Protein AF-A0A7R9ECC1-F1 (afdb_monomer)

Foldseek 3Di:
DPPPVVVVVVVVVVQQCDQDPPHPNVVCVVPPPDDDKDWDKDWDFPPVVVVVVVDDTDTDIDDGPIDD

Secondary structure (DSSP, 8-state):
--SSHHHHHHHHHHHTT---TT-HHHHHHHS-SS---EEEEEEEES-HHHHHTTPPP-EEEEEEEEE-

Solvent-accessible surface area (backbone atoms only — not comparable to full-atom values): 4326 Å² total; per-residue (Å²): 144,84,74,65,69,65,54,54,54,52,50,55,56,51,64,60,64,44,79,41,94,95,28,76,37,31,54,43,68,77,48,63,91,61,92,64,74,49,72,44,74,43,73,45,67,78,43,60,71,50,34,74,75,71,46,83,76,47,72,42,85,48,68,72,50,78,48,116

InterPro domains:
  IPR002159 CD36 family [PF01130] (15-68)
  IPR002159 CD36 family [PR01609] (31-52)
  IPR002159 CD36 family [PR01609] (56-68)
  IPR002159 CD36 family [PTHR11923] (15-67)

Mean predicted aligned error: 10.36 Å

Nearest PDB structures (foldseek):
  4tw0-assembly2_B  TM=8.707E-01  e=1.278E-03  Homo sapiens
  4f7b-assembly3_D  TM=8.866E-01  e=1.898E-03  Homo sapiens
  4f7b-assembly4_F  TM=8.742E-01  e=4.466E-03  Homo sapiens

Sequence (68 aa):
MKGRSGLESRSGALKNVVLKDDSAAYERWQKTPIPLTMKFYLFNVTNPEEVSLGDSPILQEVGPYVYE

Organism: NCBI:txid170555

Structure (mmCIF, N/CA/C/O backbone):
data_AF-A0A7R9ECC1-F1
#
_entry.id   AF-A0A7R9ECC1-F1
#
loop_
_atom_site.group_PDB
_atom_site.id
_atom_site.type_symbol
_atom_site.label_atom_id
_atom_site.label_alt_id
_atom_site.label_comp_id
_atom_site.label_asym_id
_atom_site.label_entity_id
_atom_site.label_seq_id
_atom_site.pdbx_PDB_ins_code
_atom_site.Cartn_x
_atom_site.Cartn_y
_atom_site.Cartn_z
_atom_site.occupancy
_atom_site.B_iso_or_equiv
_atom_site.auth_seq_id
_atom_site.auth_comp_id
_atom_site.auth_asym_id
_atom_site.auth_atom_id
_atom_site.pdbx_PDB_model_num
ATOM 1 N N . MET A 1 1 ? 50.908 -16.360 -17.724 1.00 47.88 1 MET A N 1
ATOM 2 C CA . MET A 1 1 ? 49.908 -15.637 -18.546 1.00 47.88 1 MET A CA 1
ATOM 3 C C . MET A 1 1 ? 48.496 -16.112 -18.180 1.00 47.88 1 MET A C 1
ATOM 5 O O . MET A 1 1 ? 48.021 -17.068 -18.768 1.00 47.88 1 MET A O 1
ATOM 9 N N . LYS A 1 2 ? 47.833 -15.528 -17.169 1.00 50.28 2 LYS A N 1
ATOM 10 C CA . LYS A 1 2 ? 46.469 -15.947 -16.750 1.00 50.28 2 LYS A CA 1
ATOM 11 C C . LYS A 1 2 ? 45.552 -14.768 -16.367 1.00 50.28 2 LYS A C 1
ATOM 13 O O . LYS A 1 2 ? 44.605 -14.939 -15.618 1.00 50.28 2 LYS A O 1
ATOM 18 N N . GLY A 1 3 ? 45.850 -13.564 -16.874 1.00 54.59 3 GLY A N 1
ATOM 19 C CA . GLY A 1 3 ? 45.147 -12.322 -16.509 1.00 54.59 3 GLY A CA 1
ATOM 20 C C . GLY A 1 3 ? 44.125 -11.795 -17.528 1.00 54.59 3 GLY A C 1
ATOM 21 O O . GLY A 1 3 ? 43.313 -10.952 -17.175 1.00 54.59 3 GLY A O 1
ATOM 22 N N . ARG A 1 4 ? 44.133 -12.273 -18.783 1.00 58.34 4 ARG A N 1
ATOM 23 C CA . ARG A 1 4 ? 43.276 -11.726 -19.862 1.00 58.34 4 ARG A CA 1
ATOM 24 C C . ARG A 1 4 ? 41.871 -12.343 -19.933 1.00 58.34 4 ARG A C 1
ATOM 26 O O . ARG A 1 4 ? 40.917 -11.640 -20.234 1.00 58.34 4 ARG A O 1
ATOM 33 N N . SER A 1 5 ? 41.724 -13.615 -19.558 1.00 61.31 5 SER A N 1
ATOM 34 C CA . SER A 1 5 ? 40.453 -14.360 -19.640 1.00 61.31 5 SER A CA 1
ATOM 35 C C . SER A 1 5 ? 39.344 -13.798 -18.728 1.00 61.31 5 SER A C 1
ATOM 37 O O . SER A 1 5 ? 38.180 -13.748 -19.120 1.00 61.31 5 SER A O 1
ATOM 39 N N . GLY A 1 6 ? 39.695 -13.299 -17.536 1.00 58.78 6 GLY A N 1
ATOM 40 C CA . GLY A 1 6 ? 38.727 -12.696 -16.611 1.00 58.78 6 GLY A CA 1
ATOM 41 C C . GLY A 1 6 ? 38.201 -11.324 -17.053 1.00 58.78 6 GLY A C 1
ATOM 42 O O . GLY A 1 6 ? 37.080 -10.964 -16.700 1.00 58.78 6 GLY A O 1
ATOM 43 N N . LEU A 1 7 ? 38.975 -10.564 -17.839 1.00 59.06 7 LEU A N 1
ATOM 44 C CA . LEU A 1 7 ? 38.550 -9.255 -18.350 1.00 59.06 7 LEU A CA 1
ATOM 45 C C . LEU A 1 7 ? 37.527 -9.392 -19.486 1.00 59.06 7 LEU A C 1
ATOM 47 O O . LEU A 1 7 ? 36.563 -8.631 -19.536 1.00 59.06 7 LEU A O 1
ATOM 51 N N . GLU A 1 8 ? 37.703 -10.378 -20.367 1.00 60.06 8 GLU A N 1
ATOM 52 C CA . GLU A 1 8 ? 36.785 -10.621 -21.488 1.00 60.06 8 GLU A CA 1
ATOM 53 C C . GLU A 1 8 ? 35.437 -11.181 -21.022 1.00 60.06 8 GLU A C 1
ATOM 55 O O . GLU A 1 8 ? 34.391 -10.738 -21.494 1.00 60.06 8 GLU A O 1
ATOM 60 N N . SER A 1 9 ? 35.450 -12.065 -20.018 1.00 63.66 9 SER A N 1
ATOM 61 C CA . SER A 1 9 ? 34.233 -12.570 -19.366 1.00 63.66 9 SER A CA 1
ATOM 62 C C . SER A 1 9 ? 33.410 -11.441 -18.723 1.00 63.66 9 SER A C 1
ATOM 64 O O . SER A 1 9 ? 32.199 -11.341 -18.936 1.00 63.66 9 SER A O 1
ATOM 66 N N . ARG A 1 10 ? 34.077 -10.510 -18.022 1.00 61.56 10 ARG A N 1
ATOM 67 C CA . ARG A 1 10 ? 33.432 -9.312 -17.455 1.00 61.56 10 ARG A CA 1
ATOM 68 C C . ARG A 1 10 ? 32.913 -8.368 -18.540 1.00 61.56 10 ARG A C 1
ATOM 70 O O . ARG A 1 10 ? 31.819 -7.835 -18.398 1.00 61.56 10 ARG A O 1
ATOM 77 N N . SER A 1 11 ? 33.657 -8.191 -19.634 1.00 67.31 11 SER A N 1
ATOM 78 C CA . SER A 1 11 ? 33.219 -7.373 -20.773 1.00 67.31 11 SER A CA 1
ATOM 79 C C . SER A 1 11 ? 31.952 -7.934 -21.427 1.00 67.31 11 SER A C 1
ATOM 81 O O . SER A 1 11 ? 31.033 -7.171 -21.715 1.00 67.31 11 SER A O 1
ATOM 83 N N . GLY A 1 12 ? 31.860 -9.256 -21.607 1.00 68.88 12 GLY A N 1
ATOM 84 C CA . GLY A 1 12 ? 30.663 -9.913 -22.140 1.00 68.88 12 GLY A CA 1
ATOM 85 C C . GLY A 1 12 ? 29.434 -9.731 -21.245 1.00 68.88 12 GLY A C 1
ATOM 86 O O . GLY A 1 12 ? 28.370 -9.362 -21.735 1.00 68.88 12 GLY A O 1
ATOM 87 N N . ALA A 1 13 ? 29.590 -9.901 -19.929 1.00 69.62 13 ALA A N 1
ATOM 88 C CA . ALA A 1 13 ? 28.507 -9.675 -18.970 1.00 69.62 13 ALA A CA 1
ATOM 89 C C . ALA A 1 13 ? 28.033 -8.211 -18.954 1.00 69.62 13 ALA A C 1
ATOM 91 O O . ALA A 1 13 ? 26.832 -7.957 -18.946 1.00 69.62 13 ALA A O 1
ATOM 92 N N . LEU A 1 14 ? 28.965 -7.253 -19.015 1.00 72.56 14 LEU A N 1
ATOM 93 C CA . LEU A 1 14 ? 28.641 -5.825 -19.045 1.00 72.56 14 LEU A CA 1
ATOM 94 C C . LEU A 1 14 ? 27.895 -5.428 -20.324 1.00 72.56 14 LEU A C 1
ATOM 96 O O . LEU A 1 14 ? 26.926 -4.681 -20.253 1.00 72.56 14 LEU A O 1
ATOM 100 N N . LYS A 1 15 ? 28.269 -5.977 -21.486 1.00 70.19 15 LYS A N 1
ATOM 101 C CA . LYS A 1 15 ? 27.539 -5.738 -22.746 1.00 70.19 15 LYS A CA 1
ATOM 102 C C . LYS A 1 15 ? 26.077 -6.194 -22.680 1.00 70.19 15 LYS A C 1
ATOM 104 O O . LYS A 1 15 ? 25.228 -5.576 -23.309 1.00 70.19 15 LYS A O 1
ATOM 109 N N . ASN A 1 16 ? 25.782 -7.224 -21.887 1.00 71.56 16 ASN A N 1
ATOM 110 C CA . ASN A 1 16 ? 24.443 -7.804 -21.761 1.00 71.56 16 ASN A CA 1
ATOM 111 C C . ASN A 1 16 ? 23.529 -7.086 -20.754 1.00 71.56 16 ASN A C 1
ATOM 113 O O . ASN A 1 16 ? 22.372 -7.481 -20.620 1.00 71.56 16 ASN A O 1
ATOM 117 N N . VAL A 1 17 ? 24.026 -6.069 -20.042 1.00 78.81 17 VAL A N 1
ATOM 118 C CA . VAL A 1 17 ? 23.246 -5.265 -19.077 1.00 78.81 17 VAL A CA 1
ATOM 119 C C . VAL A 1 17 ? 23.142 -3.790 -19.470 1.00 78.81 17 VAL A C 1
ATOM 121 O O . VAL A 1 17 ? 22.429 -3.031 -18.821 1.00 78.81 17 VAL A O 1
ATOM 124 N N . VAL A 1 18 ? 23.837 -3.370 -20.531 1.00 86.12 18 VAL A N 1
ATOM 125 C CA . VAL A 1 18 ? 23.759 -1.998 -21.042 1.00 86.12 18 VAL A CA 1
ATOM 126 C C . VAL A 1 18 ? 22.409 -1.773 -21.723 1.00 86.12 18 VAL A C 1
ATOM 128 O O . VAL A 1 18 ? 22.004 -2.521 -22.619 1.00 86.12 18 VAL A O 1
ATOM 131 N N . LEU A 1 19 ? 21.735 -0.699 -21.316 1.00 80.62 19 LEU A N 1
ATOM 132 C CA . LEU A 1 19 ? 20.531 -0.202 -21.968 1.00 80.62 19 LEU A CA 1
ATOM 133 C C . LEU A 1 19 ? 20.947 0.594 -23.205 1.00 80.62 19 LEU A C 1
ATOM 135 O O . LEU A 1 19 ? 21.444 1.714 -23.108 1.00 80.62 19 LEU A O 1
ATOM 139 N N . LYS A 1 20 ? 20.797 -0.039 -24.362 1.00 85.56 20 LYS A N 1
ATOM 140 C CA . LYS A 1 20 ? 21.015 0.544 -25.680 1.00 85.56 20 LYS A CA 1
ATOM 141 C C . LYS A 1 20 ? 19.891 0.044 -26.575 1.00 85.56 20 LYS A C 1
ATOM 143 O O . LYS A 1 20 ? 19.458 -1.096 -26.403 1.00 85.56 20 LYS A O 1
ATOM 148 N N . ASP A 1 21 ? 19.479 0.872 -27.522 1.00 73.12 21 ASP A N 1
ATOM 149 C CA . ASP A 1 21 ? 18.551 0.474 -28.574 1.00 73.12 21 ASP A CA 1
ATOM 150 C C . ASP A 1 21 ? 19.033 -0.845 -29.223 1.00 73.12 21 ASP A C 1
ATOM 152 O O . ASP A 1 21 ? 20.239 -1.046 -29.422 1.00 73.12 21 ASP A O 1
ATOM 156 N N . ASP A 1 22 ? 18.095 -1.769 -29.446 1.00 79.88 22 ASP A N 1
ATOM 157 C CA . ASP A 1 22 ? 18.286 -3.145 -29.944 1.00 79.88 22 ASP A CA 1
ATOM 158 C C . ASP A 1 22 ? 19.002 -4.136 -28.997 1.00 79.88 22 ASP A C 1
ATOM 160 O O . ASP A 1 22 ? 19.350 -5.251 -29.398 1.00 79.88 22 ASP A O 1
ATOM 164 N N . SER A 1 23 ? 19.242 -3.780 -27.727 1.00 85.25 23 SER A N 1
ATOM 165 C CA . SER A 1 23 ? 19.791 -4.729 -26.749 1.00 85.25 23 SER A CA 1
ATOM 166 C C . SER A 1 23 ? 18.695 -5.576 -26.090 1.00 85.25 23 SER A C 1
ATOM 168 O O . SER A 1 23 ? 17.641 -5.082 -25.696 1.00 85.25 23 SER A O 1
ATOM 170 N N . ALA A 1 24 ? 18.980 -6.860 -25.845 1.00 82.00 24 ALA A N 1
ATOM 171 C CA . ALA A 1 24 ? 18.065 -7.743 -25.112 1.00 82.00 24 ALA A CA 1
ATOM 172 C C . ALA A 1 24 ? 17.787 -7.264 -23.669 1.00 82.00 24 ALA A C 1
ATOM 174 O O . ALA A 1 24 ? 16.795 -7.654 -23.054 1.00 82.00 24 ALA A O 1
ATOM 175 N N . ALA A 1 25 ? 18.677 -6.447 -23.090 1.00 84.31 25 ALA A N 1
ATOM 176 C CA . ALA A 1 25 ? 18.437 -5.806 -21.799 1.00 84.31 25 ALA A CA 1
ATOM 177 C C . ALA A 1 25 ? 17.387 -4.694 -21.913 1.00 84.31 25 ALA A C 1
ATOM 179 O O . ALA A 1 25 ? 16.522 -4.592 -21.046 1.00 84.31 25 ALA A O 1
ATOM 180 N N . TYR A 1 26 ? 17.441 -3.910 -22.991 1.00 85.38 26 TYR A N 1
ATOM 181 C CA . TYR A 1 26 ? 16.478 -2.856 -23.284 1.00 85.38 26 TYR A CA 1
ATOM 182 C C . TYR A 1 26 ? 15.085 -3.422 -23.591 1.00 85.38 26 TYR A C 1
ATOM 184 O O . TYR A 1 26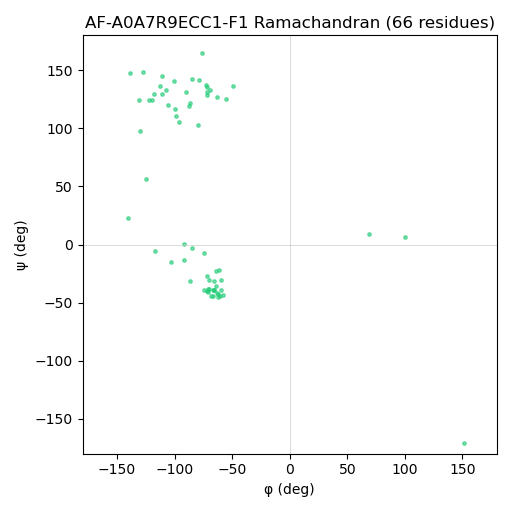 ? 14.111 -2.967 -22.997 1.00 85.38 26 TYR A O 1
ATOM 192 N N . GLU A 1 27 ? 14.984 -4.487 -24.396 1.00 84.50 27 GLU A N 1
ATOM 193 C CA . GLU A 1 27 ? 13.703 -5.163 -24.674 1.00 84.50 27 GLU A CA 1
ATOM 194 C C . GLU A 1 27 ? 13.016 -5.669 -23.393 1.00 84.50 27 GLU A C 1
ATOM 196 O O . GLU A 1 27 ? 11.815 -5.475 -23.204 1.00 84.50 27 GLU A O 1
ATOM 201 N N . ARG A 1 28 ? 13.784 -6.273 -22.474 1.00 83.69 28 ARG A N 1
ATOM 202 C CA . ARG A 1 28 ? 13.266 -6.746 -21.176 1.00 83.69 28 ARG A CA 1
ATOM 203 C C . ARG A 1 28 ? 12.890 -5.614 -20.223 1.00 83.69 28 ARG A C 1
ATOM 205 O O . ARG A 1 28 ? 12.003 -5.807 -19.397 1.00 83.69 28 ARG A O 1
ATOM 212 N N . TRP A 1 29 ? 13.572 -4.472 -20.299 1.00 81.94 29 TRP A N 1
ATOM 213 C CA . TRP A 1 29 ? 13.216 -3.276 -19.532 1.00 81.94 29 TRP A CA 1
ATOM 214 C C . TRP A 1 29 ? 11.928 -2.636 -20.064 1.00 81.94 29 TRP A C 1
ATOM 216 O O . TRP A 1 29 ? 11.072 -2.245 -19.278 1.00 81.94 29 TRP A O 1
ATOM 226 N N . GLN A 1 30 ? 11.769 -2.578 -21.389 1.00 82.19 30 GLN A N 1
ATOM 227 C CA . GLN A 1 30 ? 10.587 -2.011 -22.038 1.00 82.19 30 GLN A CA 1
ATOM 228 C C . GLN A 1 30 ? 9.344 -2.889 -21.849 1.00 82.19 30 GLN A C 1
ATOM 230 O O . GLN A 1 30 ? 8.241 -2.375 -21.661 1.00 82.19 30 GLN A O 1
ATOM 235 N N . LYS A 1 31 ? 9.509 -4.215 -21.902 1.00 80.00 31 LYS A N 1
ATOM 236 C CA . LYS A 1 31 ? 8.440 -5.187 -21.680 1.00 80.00 31 LYS A CA 1
ATOM 237 C C . LYS A 1 31 ? 8.903 -6.223 -20.669 1.00 80.00 31 LYS A C 1
ATOM 239 O O . LYS A 1 31 ? 9.577 -7.195 -21.016 1.00 80.00 31 LYS A O 1
ATOM 244 N N . THR A 1 32 ? 8.505 -6.018 -19.417 1.00 74.69 32 THR A N 1
ATOM 245 C CA . THR A 1 32 ? 8.800 -6.957 -18.338 1.00 74.69 32 THR A CA 1
ATOM 246 C C . THR A 1 32 ? 8.279 -8.349 -18.720 1.00 74.69 32 THR A C 1
ATOM 248 O O . THR A 1 32 ? 7.102 -8.495 -19.047 1.00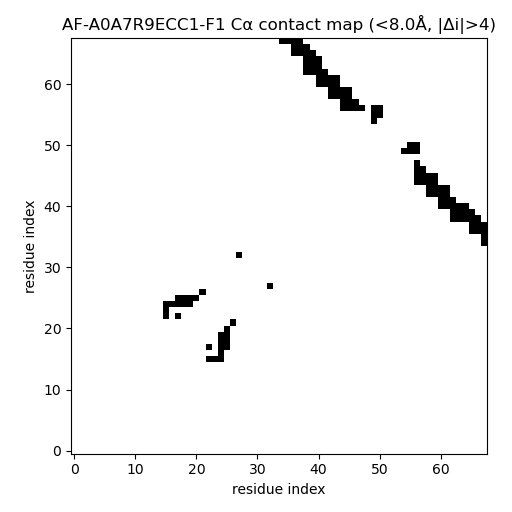 74.69 32 THR A O 1
ATOM 251 N N . PRO A 1 33 ? 9.125 -9.394 -18.701 1.00 74.06 33 PRO A N 1
ATOM 252 C CA . PRO A 1 33 ? 8.739 -10.734 -19.149 1.00 74.06 33 PRO A CA 1
ATOM 253 C C . PRO A 1 33 ? 7.831 -11.470 -18.154 1.00 74.06 33 PRO A C 1
ATOM 255 O O . PRO A 1 33 ? 7.342 -12.554 -18.458 1.00 74.06 33 PRO A O 1
ATOM 258 N N . ILE A 1 34 ? 7.629 -10.897 -16.966 1.00 80.25 34 ILE A N 1
ATOM 259 C CA . ILE A 1 34 ? 6.752 -11.423 -15.926 1.00 80.25 34 ILE A CA 1
ATOM 260 C C . ILE A 1 34 ? 5.558 -10.482 -15.732 1.00 80.25 34 ILE A C 1
ATOM 262 O O . ILE A 1 34 ? 5.760 -9.266 -15.688 1.00 80.25 34 ILE A O 1
ATOM 266 N N . PRO A 1 35 ? 4.331 -11.017 -15.604 1.00 80.19 35 PRO A N 1
ATOM 267 C CA . PRO A 1 35 ? 3.182 -10.212 -15.219 1.00 80.19 35 PRO A CA 1
ATOM 268 C C . PRO A 1 35 ? 3.409 -9.665 -13.807 1.00 80.19 35 PRO A C 1
ATOM 270 O O . PRO A 1 35 ? 3.727 -10.417 -12.881 1.00 80.19 35 PRO A O 1
ATOM 273 N N . LEU A 1 36 ? 3.284 -8.348 -13.658 1.00 84.38 36 LEU A N 1
ATOM 274 C CA . LEU A 1 36 ? 3.380 -7.674 -12.372 1.00 84.38 36 LEU A CA 1
ATOM 275 C C . LEU A 1 36 ? 1.965 -7.401 -11.877 1.00 84.38 36 LEU A C 1
ATOM 277 O O . LEU A 1 36 ? 1.231 -6.649 -12.494 1.00 84.38 36 LEU A O 1
ATOM 281 N N . THR A 1 37 ? 1.593 -8.000 -10.753 1.00 91.38 37 THR A N 1
ATOM 282 C CA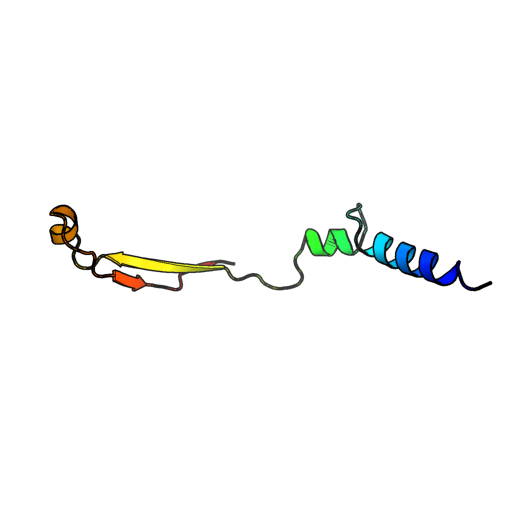 . THR A 1 37 ? 0.307 -7.722 -10.111 1.00 91.38 37 THR A CA 1
ATOM 283 C C . THR A 1 37 ? 0.540 -6.868 -8.875 1.00 91.38 37 THR A C 1
ATOM 285 O O . THR A 1 37 ? 1.223 -7.298 -7.940 1.00 91.38 37 THR A O 1
ATOM 288 N N . MET A 1 38 ? -0.054 -5.679 -8.838 1.00 94.19 38 MET A N 1
ATOM 289 C CA . MET A 1 38 ? -0.052 -4.824 -7.654 1.00 94.19 38 MET A CA 1
ATOM 290 C C . MET A 1 38 ? -1.270 -5.131 -6.780 1.00 94.19 38 MET A C 1
ATOM 292 O O . MET A 1 38 ? -2.398 -5.192 -7.267 1.00 94.19 38 MET A O 1
ATOM 296 N N . LYS A 1 39 ? -1.044 -5.323 -5.476 1.00 96.75 39 LYS A N 1
ATOM 297 C CA . LYS A 1 39 ? -2.095 -5.583 -4.483 1.00 96.75 39 LYS A CA 1
ATOM 298 C C . LYS A 1 39 ? -2.083 -4.494 -3.424 1.00 96.75 39 LYS A C 1
ATOM 300 O O . LYS A 1 39 ? -1.062 -4.291 -2.770 1.00 96.75 39 LYS A O 1
ATOM 305 N N . PHE A 1 40 ? -3.221 -3.841 -3.234 1.00 97.44 40 PHE A N 1
ATOM 306 C CA . PHE A 1 40 ? -3.408 -2.837 -2.194 1.00 97.44 40 PHE A CA 1
ATOM 307 C C . PHE A 1 40 ? -4.292 -3.382 -1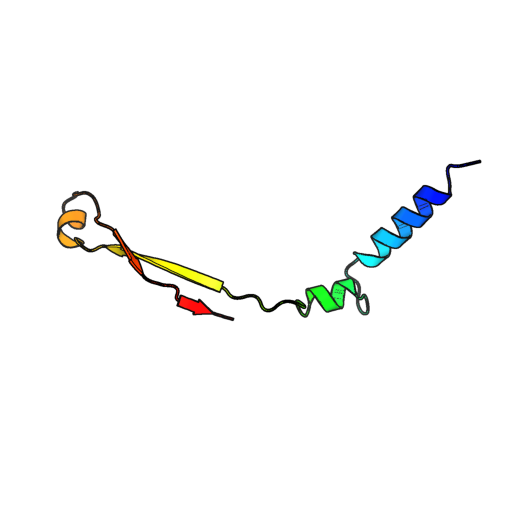.078 1.00 97.44 40 PHE A C 1
ATOM 309 O O . PHE A 1 40 ? -5.363 -3.931 -1.339 1.00 97.44 40 PHE A O 1
ATOM 316 N N . TYR A 1 41 ? -3.848 -3.179 0.157 1.00 98.19 41 TYR A N 1
ATOM 317 C CA . TYR A 1 41 ? -4.591 -3.464 1.378 1.00 98.19 41 TYR A CA 1
ATOM 318 C C . TYR A 1 41 ? -4.789 -2.142 2.113 1.00 98.19 41 TYR A C 1
ATOM 320 O O . TYR A 1 41 ? -3.836 -1.380 2.285 1.00 98.19 41 TYR A O 1
ATOM 328 N N . LEU A 1 42 ? -6.026 -1.848 2.496 1.00 98.19 42 LEU A N 1
ATOM 329 C CA . LEU A 1 42 ? -6.384 -0.639 3.229 1.00 98.19 42 LEU A CA 1
ATOM 330 C C . LEU A 1 42 ? -6.793 -1.011 4.649 1.00 98.19 42 LEU A C 1
ATOM 332 O O . LEU A 1 42 ? -7.430 -2.037 4.857 1.00 98.19 42 LEU A O 1
ATOM 336 N N . PHE A 1 43 ? -6.479 -0.157 5.618 1.00 98.44 43 PHE A N 1
ATOM 337 C CA . PHE A 1 43 ? -6.996 -0.292 6.975 1.00 98.44 43 PHE A CA 1
ATOM 338 C C . PHE A 1 43 ? -8.218 0.608 7.139 1.00 98.44 43 PHE A C 1
ATOM 340 O O . PHE A 1 43 ? -8.097 1.829 7.224 1.00 98.44 43 PHE A O 1
ATOM 347 N N . ASN A 1 44 ? -9.397 -0.004 7.157 1.00 98.44 44 ASN A N 1
ATOM 348 C CA . ASN A 1 44 ? -10.645 0.664 7.488 1.00 98.44 44 ASN A CA 1
ATOM 349 C C . ASN A 1 44 ? -10.688 0.977 8.990 1.00 98.44 44 ASN A C 1
ATOM 351 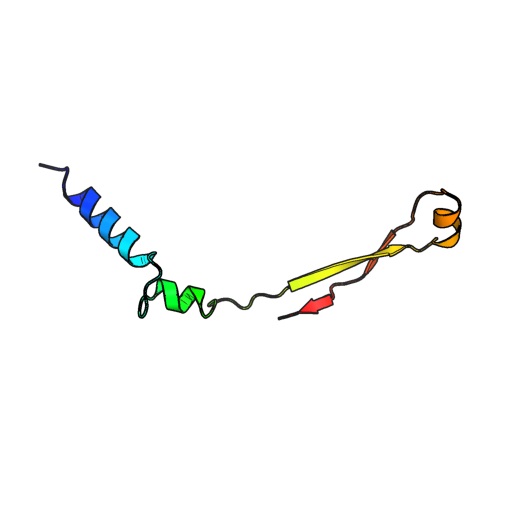O O . ASN A 1 44 ? -10.437 0.091 9.807 1.00 98.44 44 ASN A O 1
ATOM 355 N N . VAL A 1 45 ? -11.029 2.211 9.356 1.00 98.56 45 VAL A N 1
ATOM 356 C CA . VAL A 1 45 ? -11.230 2.611 10.757 1.00 98.56 45 VAL A CA 1
ATOM 357 C C . VAL A 1 45 ? -12.681 2.325 11.129 1.00 98.56 45 VAL A C 1
ATOM 359 O O . VAL A 1 45 ? -13.596 2.875 10.523 1.00 98.56 45 VAL A O 1
ATOM 362 N N . THR A 1 46 ? -12.896 1.460 12.116 1.00 98.62 46 THR A N 1
ATOM 363 C CA . THR A 1 46 ? -14.244 0.996 12.498 1.00 98.62 46 THR A CA 1
ATOM 364 C C . THR A 1 46 ? -14.899 1.829 13.605 1.00 98.62 46 THR A C 1
ATOM 366 O O . THR A 1 46 ? -16.109 1.736 13.781 1.00 98.62 46 THR A O 1
ATOM 369 N N . ASN A 1 47 ? -14.129 2.679 14.292 1.00 98.56 47 ASN A N 1
ATOM 370 C CA . ASN A 1 47 ? -14.567 3.602 15.351 1.00 98.56 47 ASN A CA 1
ATOM 371 C C . ASN A 1 47 ? -14.177 5.074 15.045 1.00 98.56 47 ASN A C 1
ATOM 373 O O . ASN A 1 47 ? -13.421 5.703 15.791 1.00 98.56 47 ASN A O 1
ATOM 377 N N . PRO A 1 48 ? -14.593 5.641 13.895 1.00 98.38 48 PRO A N 1
ATOM 378 C CA . PRO A 1 48 ? -14.110 6.951 13.455 1.00 98.38 48 PRO A CA 1
ATOM 379 C C . PRO A 1 48 ? -14.541 8.111 14.368 1.00 98.38 48 PRO A C 1
ATOM 381 O O . PRO A 1 48 ? -13.800 9.088 14.489 1.00 98.38 48 PRO A O 1
ATOM 384 N N . GLU A 1 49 ? -15.708 8.021 15.011 1.00 98.62 49 GLU A N 1
ATOM 385 C CA . GLU A 1 49 ? -16.203 9.068 15.913 1.00 98.62 49 GLU A CA 1
ATOM 386 C C . GLU A 1 49 ? -15.344 9.152 17.182 1.00 98.62 49 GLU A C 1
ATOM 388 O O . GLU A 1 49 ? -14.909 10.237 17.565 1.00 98.62 49 GLU A O 1
ATOM 393 N N . GLU A 1 50 ? -14.996 8.020 17.786 1.00 98.69 50 GLU A N 1
ATOM 394 C CA . GLU A 1 50 ? -14.162 7.939 18.987 1.00 98.69 50 GLU A CA 1
ATOM 395 C C . GLU A 1 50 ? -12.730 8.396 18.706 1.00 98.69 50 GLU A C 1
ATOM 397 O O . GLU A 1 50 ? -12.136 9.141 19.489 1.00 98.69 50 GLU A O 1
ATOM 402 N N . VAL A 1 51 ? -12.199 8.034 17.536 1.00 98.56 51 VAL A N 1
ATOM 403 C CA . VAL A 1 51 ? -10.897 8.528 17.070 1.00 98.56 51 VAL A CA 1
ATOM 404 C C . VAL A 1 51 ? -10.904 10.049 16.945 1.00 98.56 51 VAL A C 1
ATOM 406 O O . VAL A 1 51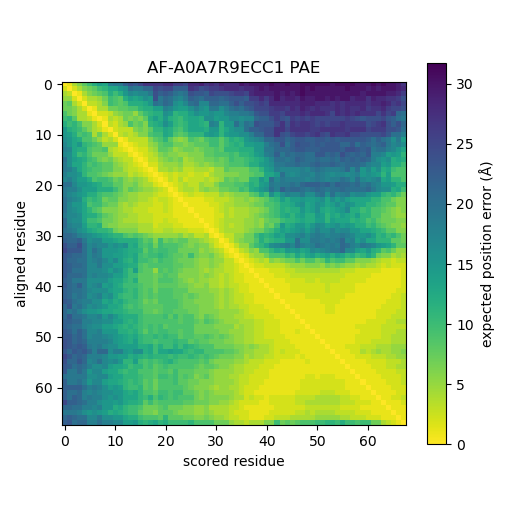 ? -9.935 10.701 17.336 1.00 98.56 51 VAL A O 1
ATOM 409 N N . SER A 1 52 ? -12.001 10.644 16.466 1.00 98.06 52 SER A N 1
ATOM 410 C CA . SER A 1 52 ? -12.119 12.107 16.397 1.00 98.06 52 SER A CA 1
ATOM 411 C C . SER A 1 52 ? -12.098 12.782 17.778 1.00 98.06 52 SER A C 1
ATOM 413 O O . SER A 1 52 ? -11.716 13.947 17.887 1.00 98.06 52 SER A O 1
ATOM 415 N N . LEU A 1 53 ? -12.443 12.037 18.833 1.00 98.56 53 LEU A N 1
ATOM 416 C CA . LEU A 1 53 ? -12.402 12.471 20.231 1.00 98.56 53 LEU A CA 1
ATOM 417 C C . LEU A 1 53 ? -11.065 12.148 20.929 1.00 98.56 53 LEU A C 1
ATOM 419 O O . LEU A 1 53 ? -10.889 12.498 22.096 1.00 98.56 53 LEU A O 1
ATOM 423 N N . GLY A 1 54 ? -10.109 11.534 20.222 1.00 98.31 54 GLY A N 1
ATOM 424 C CA . GLY A 1 54 ? -8.761 11.225 20.710 1.00 98.31 54 GLY A CA 1
ATOM 425 C C . GLY A 1 54 ? -8.551 9.782 21.171 1.00 98.31 54 GLY A C 1
ATOM 426 O O . GLY A 1 54 ? -7.484 9.475 21.705 1.00 98.31 54 GLY A O 1
ATOM 427 N N . ASP A 1 55 ? -9.537 8.906 20.975 1.00 98.56 55 ASP A N 1
ATOM 428 C CA . ASP A 1 55 ? -9.404 7.493 21.316 1.00 98.56 55 ASP A CA 1
ATOM 429 C C . ASP A 1 55 ? -8.549 6.721 20.291 1.00 98.56 55 ASP A C 1
ATOM 431 O O . ASP A 1 55 ? -8.265 7.193 19.184 1.00 98.56 55 ASP A O 1
ATOM 435 N N . SER A 1 56 ? -8.111 5.514 20.654 1.00 98.56 56 SER A N 1
ATOM 436 C CA . SER A 1 56 ? -7.277 4.692 19.764 1.00 98.56 56 SER A CA 1
ATOM 437 C C . SER A 1 56 ? -8.085 4.102 18.593 1.00 98.56 56 SER A C 1
ATOM 439 O O . SER A 1 56 ? -9.183 3.582 18.804 1.00 98.56 56 SER A O 1
ATOM 441 N N . PRO A 1 57 ? -7.555 4.109 17.354 1.00 98.44 57 PRO A N 1
ATOM 442 C CA . PRO A 1 57 ? -8.259 3.551 16.204 1.00 98.44 57 PRO A CA 1
ATOM 443 C C . PRO A 1 57 ? -8.308 2.019 16.232 1.00 98.44 57 PRO A C 1
ATOM 445 O O . PRO A 1 57 ? -7.298 1.346 16.445 1.00 98.44 57 PRO A O 1
ATOM 448 N N . ILE A 1 58 ? -9.481 1.472 15.926 1.00 98.62 58 ILE A N 1
ATOM 449 C CA . ILE A 1 58 ? -9.737 0.051 15.702 1.00 98.62 58 ILE A CA 1
ATOM 450 C C . ILE A 1 58 ? -9.753 -0.179 14.193 1.00 98.62 58 ILE A C 1
ATOM 452 O O . ILE A 1 58 ? -10.658 0.271 13.481 1.00 98.62 58 ILE A O 1
ATOM 456 N N . LEU A 1 59 ? -8.732 -0.879 13.707 1.00 98.62 59 LEU A N 1
ATOM 457 C CA . LEU A 1 59 ? -8.492 -1.080 12.284 1.00 98.62 59 LEU A CA 1
ATOM 458 C C . LEU A 1 59 ? -8.969 -2.453 11.809 1.00 98.62 59 LEU A C 1
ATOM 460 O O . LEU A 1 59 ? -8.749 -3.465 12.472 1.00 98.62 59 LEU A O 1
ATOM 464 N N . GLN A 1 60 ? -9.546 -2.483 10.611 1.00 98.62 60 GLN A N 1
ATOM 465 C CA . GLN A 1 60 ? -9.855 -3.698 9.868 1.00 98.62 60 GLN A CA 1
ATOM 466 C C . GLN A 1 60 ? -9.165 -3.652 8.505 1.00 98.62 60 GLN A C 1
ATOM 468 O O . GLN A 1 60 ? -9.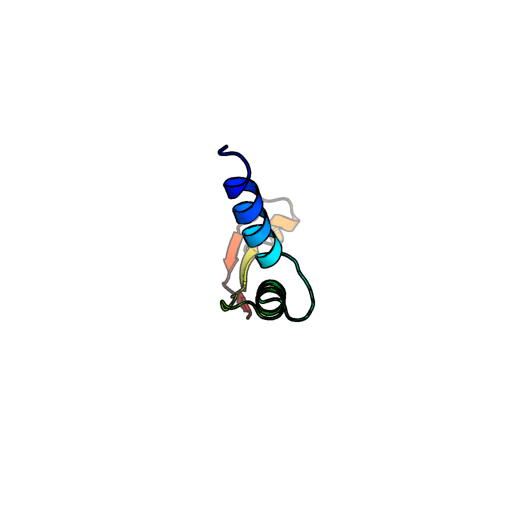367 -2.717 7.735 1.00 98.62 60 GLN A O 1
ATOM 473 N N . GLU A 1 61 ? -8.366 -4.666 8.186 1.00 98.50 61 GLU A N 1
ATOM 474 C CA . GLU A 1 61 ? -7.774 -4.794 6.854 1.00 98.50 61 GLU A CA 1
ATOM 475 C C . GLU A 1 61 ? -8.853 -5.121 5.808 1.00 98.50 61 GLU A C 1
ATOM 477 O O . GLU A 1 61 ? -9.686 -6.008 6.007 1.00 98.50 61 GLU A O 1
ATOM 482 N N . VAL A 1 62 ? -8.833 -4.403 4.687 1.00 98.31 62 VAL A N 1
ATOM 483 C CA . VAL A 1 62 ? -9.743 -4.566 3.553 1.00 98.31 62 VAL A CA 1
ATOM 484 C C . VAL A 1 62 ? -8.926 -4.631 2.267 1.00 98.31 62 VAL A C 1
ATOM 486 O O . VAL A 1 62 ? -8.160 -3.719 1.947 1.00 98.31 62 VAL A O 1
ATOM 489 N N . GLY A 1 63 ? -9.109 -5.708 1.510 1.00 97.31 63 GLY A N 1
ATOM 490 C CA . GLY A 1 63 ? -8.392 -5.963 0.267 1.00 97.31 63 GLY A CA 1
ATOM 491 C C . GLY A 1 63 ? -8.249 -7.463 -0.021 1.00 97.31 63 GLY A C 1
ATOM 492 O O . GLY A 1 63 ? -8.858 -8.282 0.671 1.00 97.31 63 GLY A O 1
ATOM 493 N N . PRO A 1 64 ? -7.443 -7.836 -1.032 1.00 97.69 64 PRO A N 1
ATOM 494 C CA . PRO A 1 64 ? -6.672 -6.935 -1.8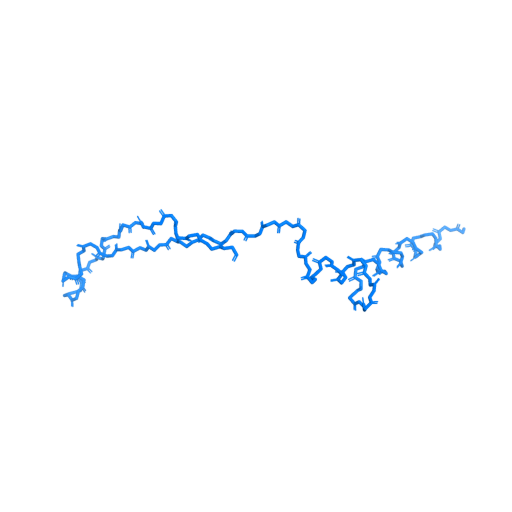87 1.00 97.69 64 PRO A CA 1
ATOM 495 C C . PRO A 1 64 ? -7.520 -6.261 -2.977 1.00 97.69 64 PRO A C 1
ATOM 497 O O . PRO A 1 64 ? -8.336 -6.910 -3.629 1.00 97.69 64 PRO A O 1
ATOM 500 N N . TYR A 1 65 ? -7.242 -4.987 -3.251 1.00 97.00 65 TYR A N 1
ATOM 501 C CA . TYR A 1 65 ? -7.583 -4.351 -4.527 1.00 97.00 65 TYR A CA 1
ATOM 502 C C . TYR A 1 65 ? -6.441 -4.612 -5.512 1.00 97.00 65 TYR A C 1
ATOM 504 O O . TYR A 1 65 ? -5.287 -4.290 -5.215 1.00 97.00 65 TYR A O 1
ATOM 512 N N . VAL A 1 66 ? -6.748 -5.246 -6.643 1.00 95.75 66 VAL A N 1
ATOM 513 C CA . VAL A 1 66 ? -5.749 -5.819 -7.558 1.00 95.75 66 VAL A CA 1
ATOM 514 C C . VAL A 1 66 ? -5.697 -5.029 -8.865 1.00 95.75 66 VAL A C 1
ATOM 516 O O . VAL A 1 66 ? -6.738 -4.812 -9.479 1.00 95.75 66 VAL A O 1
ATOM 519 N N . TYR A 1 67 ? -4.491 -4.634 -9.282 1.00 92.19 67 TYR A N 1
ATOM 520 C CA . TYR A 1 67 ? -4.209 -3.955 -10.553 1.00 92.19 67 TYR A CA 1
ATOM 521 C C . TYR A 1 67 ? -3.099 -4.685 -11.321 1.00 92.19 67 TYR A C 1
ATOM 523 O O . TYR A 1 67 ? -2.201 -5.271 -10.705 1.00 92.19 67 TYR A O 1
ATOM 531 N N . GLU A 1 68 ? -3.181 -4.630 -12.651 1.00 85.62 68 GLU A N 1
ATOM 532 C CA . GLU A 1 68 ? -2.191 -5.150 -13.609 1.00 85.62 68 GLU A CA 1
ATOM 533 C C . GLU A 1 68 ? -1.398 -4.017 -14.268 1.00 85.62 68 GLU A C 1
ATOM 535 O O . GLU A 1 68 ? -1.990 -2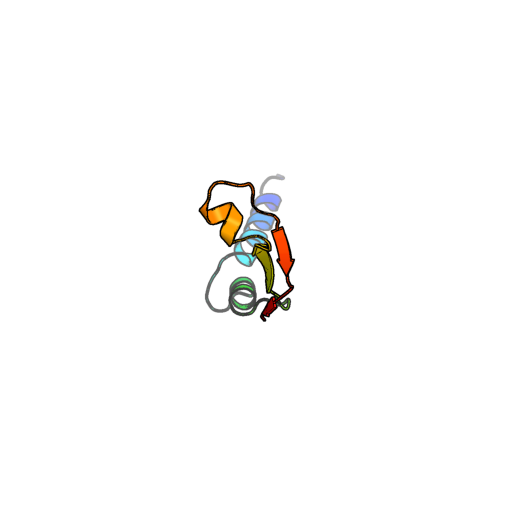.931 -14.480 1.00 85.62 68 GLU A O 1
#

pLDDT: mean 84.33, std 14.7, range [47.88, 98.69]

Radius of gyration: 25.48 Å; Cα contacts (8 Å, |Δi|>4): 63; chains: 1; bounding box: 66×28×51 Å